Protein AF-A0A7S1KEW6-F1 (afdb_monomer_lite)

Organism: NCBI:txid1169539

Structure (mmCIF, N/CA/C/O backbone):
data_AF-A0A7S1KEW6-F1
#
_entry.id   AF-A0A7S1KEW6-F1
#
loop_
_atom_site.group_PDB
_atom_site.id
_atom_site.type_symbol
_atom_site.label_atom_id
_atom_site.label_alt_id
_atom_site.label_comp_id
_atom_site.label_asym_id
_atom_site.label_entity_id
_atom_site.label_seq_id
_atom_site.pdbx_PDB_ins_code
_atom_site.Cartn_x
_atom_site.Cartn_y
_atom_site.Cartn_z
_atom_site.occupancy
_atom_site.B_iso_or_equiv
_atom_site.auth_seq_id
_atom_site.auth_comp_id
_atom_site.auth_asym_id
_atom_site.auth_atom_id
_atom_site.pdbx_PDB_model_num
ATOM 1 N N . ASP A 1 1 ? 9.658 -24.168 -0.100 1.00 38.78 1 ASP A N 1
ATOM 2 C CA . ASP A 1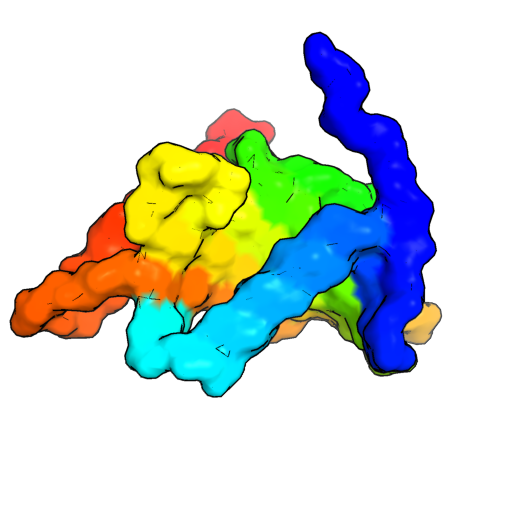 1 ? 8.699 -23.712 -1.124 1.00 38.78 1 ASP A CA 1
ATOM 3 C C . ASP A 1 1 ? 9.279 -22.598 -1.977 1.00 38.78 1 ASP A C 1
ATOM 5 O O . ASP A 1 1 ? 9.313 -21.447 -1.565 1.00 38.78 1 ASP A O 1
ATOM 9 N N . LYS A 1 2 ? 9.809 -22.958 -3.152 1.00 38.94 2 LYS A N 1
ATOM 10 C CA . LYS A 1 2 ? 10.208 -22.004 -4.195 1.00 38.94 2 LYS A CA 1
ATOM 11 C C . LYS A 1 2 ? 8.964 -21.668 -5.017 1.00 38.94 2 LYS A C 1
ATOM 13 O O . LYS A 1 2 ? 8.684 -22.342 -6.001 1.00 38.94 2 LYS A O 1
ATOM 18 N N . LEU A 1 3 ? 8.183 -20.690 -4.573 1.00 35.94 3 LEU A N 1
ATOM 19 C CA . LEU A 1 3 ? 7.027 -20.191 -5.315 1.00 35.94 3 LEU A CA 1
ATOM 20 C C . LEU A 1 3 ? 7.259 -18.702 -5.596 1.00 35.94 3 LEU A C 1
ATOM 22 O O . LEU A 1 3 ? 7.342 -17.906 -4.662 1.00 35.94 3 LEU A O 1
ATOM 26 N N . ASN A 1 4 ? 7.378 -18.388 -6.891 1.00 40.69 4 ASN A N 1
ATOM 27 C CA . ASN A 1 4 ? 7.684 -17.102 -7.539 1.00 40.69 4 ASN A CA 1
ATOM 28 C C . ASN A 1 4 ? 9.166 -16.794 -7.811 1.00 40.69 4 ASN A C 1
ATOM 30 O O . ASN A 1 4 ? 9.710 -15.806 -7.322 1.00 40.69 4 ASN A O 1
ATOM 34 N N . GLU A 1 5 ? 9.785 -17.561 -8.712 1.00 49.31 5 GLU A N 1
ATOM 35 C CA . GLU A 1 5 ? 10.674 -16.934 -9.701 1.00 49.31 5 GLU A CA 1
ATOM 36 C C . GLU A 1 5 ? 9.757 -16.249 -10.727 1.00 49.31 5 GLU A C 1
ATOM 38 O O . GLU A 1 5 ? 9.183 -16.895 -11.595 1.00 49.31 5 GLU A O 1
ATOM 43 N N . SER A 1 6 ? 9.514 -14.961 -10.473 1.00 59.56 6 SER A N 1
ATOM 44 C CA . SER A 1 6 ? 8.629 -14.006 -11.146 1.00 59.56 6 SER A CA 1
ATOM 45 C C . SER A 1 6 ? 8.122 -14.386 -12.543 1.00 59.56 6 SER A C 1
ATOM 47 O O . SER A 1 6 ? 8.903 -14.476 -13.490 1.00 59.56 6 SER A O 1
ATOM 49 N N . ASP A 1 7 ? 6.793 -14.471 -12.691 1.00 71.19 7 ASP A N 1
ATOM 50 C CA . ASP A 1 7 ? 6.142 -14.401 -14.003 1.00 71.19 7 ASP A CA 1
ATOM 51 C C . ASP A 1 7 ? 6.692 -13.194 -14.785 1.00 71.19 7 ASP A C 1
ATOM 53 O O . ASP A 1 7 ? 6.876 -12.125 -14.187 1.00 71.19 7 ASP A O 1
ATOM 57 N N . PRO A 1 8 ? 6.939 -13.321 -16.103 1.00 77.81 8 PRO A N 1
ATOM 58 C CA . PRO A 1 8 ? 7.507 -12.236 -16.888 1.00 77.81 8 PRO A CA 1
ATOM 59 C C . PRO A 1 8 ? 6.614 -10.984 -16.834 1.00 77.81 8 PRO A C 1
ATOM 61 O O . PRO A 1 8 ? 5.391 -11.097 -16.670 1.00 77.81 8 PRO A O 1
ATOM 64 N N . PRO A 1 9 ? 7.193 -9.783 -17.024 1.00 82.81 9 PRO A N 1
ATOM 65 C CA . PRO A 1 9 ? 6.413 -8.559 -17.112 1.00 82.81 9 PRO A CA 1
ATOM 66 C C . PRO A 1 9 ? 5.310 -8.686 -18.162 1.00 82.81 9 PRO A C 1
ATOM 68 O O . PRO A 1 9 ? 5.549 -9.147 -19.281 1.00 82.81 9 PRO A O 1
ATOM 71 N N . ILE A 1 10 ? 4.099 -8.247 -17.819 1.00 87.94 10 ILE A N 1
ATOM 72 C CA . ILE A 1 10 ? 2.942 -8.340 -18.712 1.00 87.94 10 ILE A CA 1
ATOM 73 C C . ILE A 1 10 ? 2.440 -6.958 -19.106 1.00 87.94 10 ILE A C 1
ATOM 75 O O . ILE A 1 10 ? 2.306 -6.053 -18.283 1.00 87.94 10 ILE A O 1
ATOM 79 N N . THR A 1 11 ? 2.104 -6.802 -20.385 1.00 86.75 11 THR A N 1
ATOM 80 C CA . THR A 1 11 ? 1.406 -5.615 -20.885 1.00 86.75 11 THR A CA 1
ATOM 81 C C . THR A 1 11 ? -0.074 -5.925 -21.070 1.00 86.75 11 THR A C 1
ATOM 83 O O . THR A 1 11 ? -0.434 -6.846 -21.798 1.00 86.75 11 THR A O 1
ATOM 86 N N . TYR A 1 12 ? -0.949 -5.115 -20.474 1.00 84.12 12 TYR A N 1
ATOM 87 C CA . TYR A 1 12 ? -2.392 -5.187 -20.693 1.00 84.12 12 TYR A CA 1
ATOM 88 C C . TYR A 1 12 ? -2.994 -3.792 -20.889 1.00 84.12 12 TYR A C 1
ATOM 90 O O . TYR A 1 12 ? -2.930 -2.914 -20.023 1.00 84.12 12 TYR A O 1
ATOM 98 N N . LYS A 1 13 ? -3.625 -3.576 -22.051 1.00 85.88 13 LYS A N 1
ATOM 99 C CA . LYS A 1 13 ? -4.185 -2.282 -22.486 1.00 85.88 13 LYS A CA 1
ATOM 100 C C . LYS A 1 13 ? -3.147 -1.143 -22.444 1.00 85.88 13 LYS A C 1
ATOM 102 O O . LYS A 1 13 ? -2.342 -0.983 -23.360 1.00 85.88 13 LYS A O 1
ATOM 107 N N . ARG A 1 14 ? -3.211 -0.291 -21.415 1.00 85.69 14 ARG A N 1
ATOM 108 C CA . ARG A 1 14 ? -2.330 0.877 -21.209 1.00 85.69 14 ARG A CA 1
ATOM 109 C C . ARG A 1 14 ? -1.392 0.706 -20.010 1.00 85.69 14 ARG A C 1
ATOM 111 O O . ARG A 1 14 ? -0.719 1.672 -19.655 1.00 85.69 14 ARG A O 1
ATOM 118 N N . ASN A 1 15 ? -1.368 -0.489 -19.427 1.00 87.19 15 ASN A N 1
ATOM 119 C CA . ASN A 1 15 ? -0.611 -0.815 -18.234 1.00 87.19 15 ASN A CA 1
ATOM 120 C C . ASN A 1 15 ? 0.467 -1.852 -18.560 1.00 87.19 15 ASN A C 1
ATOM 122 O O . ASN A 1 15 ? 0.217 -2.780 -19.328 1.00 87.19 15 ASN A O 1
ATOM 126 N N . LEU A 1 16 ? 1.634 -1.686 -17.955 1.00 88.75 16 LEU A N 1
ATOM 127 C CA . LEU A 1 16 ? 2.708 -2.667 -17.878 1.00 88.75 16 LEU A CA 1
ATOM 128 C C . LEU A 1 16 ? 2.839 -3.044 -16.402 1.00 88.75 16 LEU A C 1
ATOM 130 O O . LEU A 1 16 ? 2.969 -2.148 -15.577 1.00 88.75 16 LEU A O 1
ATOM 134 N N . ALA A 1 17 ? 2.763 -4.322 -16.058 1.00 87.88 17 ALA A N 1
ATOM 135 C CA . ALA A 1 17 ? 2.963 -4.802 -14.693 1.00 87.88 17 ALA A CA 1
ATOM 136 C C . ALA A 1 17 ? 4.288 -5.560 -14.592 1.00 87.88 17 ALA A C 1
ATOM 138 O O . ALA A 1 17 ? 4.704 -6.193 -15.565 1.00 87.88 17 ALA A O 1
ATOM 139 N N . ALA A 1 18 ? 4.930 -5.510 -13.421 1.00 85.88 18 ALA A N 1
ATOM 140 C CA . ALA A 1 18 ? 6.202 -6.201 -13.190 1.00 85.88 18 ALA A CA 1
ATOM 141 C C . ALA A 1 18 ? 6.065 -7.730 -13.284 1.00 85.88 18 ALA A C 1
ATOM 143 O O . ALA A 1 18 ? 7.030 -8.407 -13.623 1.00 85.88 18 ALA A O 1
ATOM 144 N N . SER A 1 19 ? 4.864 -8.255 -13.029 1.00 87.44 19 SER A N 1
ATOM 145 C CA . SER A 1 19 ? 4.513 -9.668 -13.162 1.00 87.44 19 SER A CA 1
ATOM 146 C C . SER A 1 19 ? 3.032 -9.832 -13.534 1.00 87.44 19 SER A C 1
ATOM 148 O O . SER A 1 19 ? 2.235 -8.891 -13.416 1.00 87.44 19 SER A O 1
ATOM 150 N N . PHE A 1 20 ? 2.628 -11.032 -13.960 1.00 86.81 20 PHE A N 1
ATOM 151 C CA . PHE A 1 20 ? 1.206 -11.357 -14.135 1.00 86.81 20 PHE A CA 1
ATOM 152 C C . PHE A 1 20 ? 0.425 -11.214 -12.823 1.00 86.81 20 PHE A C 1
ATOM 154 O O . PHE A 1 20 ? -0.635 -10.586 -12.790 1.00 86.81 20 PHE A O 1
ATOM 161 N N . THR A 1 21 ? 0.997 -11.717 -11.729 1.00 87.19 21 THR A N 1
ATOM 162 C CA . THR A 1 21 ? 0.425 -11.612 -10.383 1.00 87.19 21 THR A CA 1
ATOM 163 C C . THR A 1 21 ? 0.182 -10.151 -9.977 1.00 87.19 21 THR A C 1
ATOM 165 O O . THR A 1 21 ? -0.892 -9.815 -9.473 1.00 87.19 21 THR A O 1
ATOM 168 N N . ASP A 1 22 ? 1.123 -9.252 -10.267 1.00 88.62 22 ASP A N 1
ATOM 169 C CA . ASP A 1 22 ? 0.984 -7.814 -10.015 1.00 88.62 22 ASP A CA 1
ATOM 170 C C . ASP A 1 22 ? -0.190 -7.218 -10.797 1.00 88.62 22 ASP A C 1
ATOM 172 O O . ASP A 1 22 ? -0.972 -6.430 -10.259 1.00 88.62 22 ASP A O 1
ATOM 176 N N . MET A 1 23 ? -0.359 -7.625 -12.059 1.00 88.88 23 MET A N 1
ATOM 177 C CA . MET A 1 23 ? -1.483 -7.181 -12.882 1.00 88.88 23 MET A CA 1
ATOM 178 C C . MET A 1 23 ? -2.827 -7.646 -12.311 1.00 88.88 23 MET A C 1
ATOM 180 O O . MET A 1 23 ? -3.795 -6.876 -12.328 1.00 88.88 23 MET A O 1
ATOM 184 N N . CYS A 1 24 ? -2.896 -8.874 -11.787 1.00 87.75 24 CYS A N 1
ATOM 185 C CA . CYS A 1 24 ? -4.082 -9.399 -11.113 1.00 87.75 24 CYS A CA 1
ATOM 186 C C . CYS A 1 24 ? -4.421 -8.569 -9.873 1.00 87.75 24 CYS A C 1
ATOM 188 O O . CYS A 1 24 ? -5.525 -8.028 -9.800 1.00 87.75 24 CYS A O 1
ATOM 190 N N . PHE A 1 25 ? -3.473 -8.382 -8.948 1.00 87.62 25 PHE A N 1
ATOM 191 C CA . PHE A 1 25 ? -3.692 -7.569 -7.745 1.00 87.62 25 PHE A CA 1
ATOM 192 C C . PHE A 1 25 ? -4.081 -6.131 -8.083 1.00 87.62 25 PHE A C 1
ATOM 194 O O . PHE A 1 25 ? -5.042 -5.595 -7.532 1.00 87.62 25 PHE A O 1
ATOM 201 N N . TYR A 1 26 ? -3.380 -5.500 -9.025 1.00 87.12 26 TYR A N 1
ATOM 202 C CA . TYR A 1 26 ? -3.702 -4.143 -9.446 1.00 87.12 26 TYR A CA 1
ATOM 203 C C . TYR A 1 26 ? -5.113 -4.037 -10.028 1.00 87.12 26 TYR A C 1
ATOM 205 O O . TYR A 1 26 ? -5.831 -3.083 -9.716 1.00 87.12 26 TYR A O 1
ATOM 213 N N . SER A 1 27 ? -5.520 -5.004 -10.857 1.00 86.19 27 SER A N 1
ATOM 214 C CA . SER A 1 27 ? -6.869 -5.046 -11.428 1.00 86.19 27 SER A CA 1
ATOM 215 C C . SER A 1 27 ? -7.913 -5.232 -10.333 1.00 86.19 27 SER A C 1
ATOM 217 O O . SER A 1 27 ? -8.847 -4.442 -10.275 1.00 86.19 27 SER A O 1
ATOM 219 N N . ILE A 1 28 ? -7.691 -6.162 -9.399 1.00 84.94 28 ILE A N 1
ATOM 220 C CA . ILE A 1 28 ? -8.565 -6.390 -8.241 1.00 84.94 28 ILE A CA 1
ATOM 221 C C . ILE A 1 28 ? -8.727 -5.106 -7.426 1.00 84.94 28 ILE A C 1
ATOM 223 O O . ILE A 1 28 ? -9.847 -4.652 -7.227 1.00 84.94 28 ILE A O 1
ATOM 227 N N . PHE A 1 29 ? -7.641 -4.450 -7.007 1.00 84.75 29 PHE A N 1
ATOM 228 C CA . PHE A 1 29 ? -7.742 -3.223 -6.206 1.00 84.75 29 PHE A CA 1
ATOM 229 C C . PHE A 1 29 ? -8.367 -2.055 -6.975 1.00 84.75 29 PHE A C 1
ATOM 231 O O . PHE A 1 29 ? -9.045 -1.203 -6.391 1.00 84.75 29 PHE A O 1
ATOM 238 N N . LYS A 1 30 ? -8.134 -1.978 -8.289 1.00 83.06 30 LYS A N 1
ATOM 239 C CA . LYS A 1 30 ? -8.761 -0.971 -9.147 1.00 83.06 30 LYS A CA 1
ATOM 240 C C . LYS A 1 30 ? -10.262 -1.221 -9.290 1.00 83.06 30 LYS A C 1
ATOM 242 O O . LYS A 1 30 ? -11.022 -0.259 -9.189 1.00 83.06 30 LYS A O 1
ATOM 247 N N . ASP A 1 31 ? -10.665 -2.465 -9.506 1.00 80.44 31 ASP A N 1
ATOM 248 C CA . ASP A 1 31 ? -12.061 -2.855 -9.674 1.00 80.44 31 ASP A CA 1
ATOM 249 C C . ASP A 1 31 ? -12.810 -2.728 -8.353 1.00 80.44 31 ASP A C 1
ATOM 251 O O . ASP A 1 31 ? -13.847 -2.077 -8.328 1.00 80.44 31 ASP A O 1
ATOM 255 N N . ILE A 1 32 ? -12.225 -3.187 -7.241 1.00 76.94 32 ILE A N 1
ATOM 256 C CA . ILE A 1 32 ? -12.735 -2.970 -5.881 1.00 76.94 32 ILE A CA 1
ATOM 257 C C . ILE A 1 32 ? -13.061 -1.488 -5.666 1.00 76.94 32 ILE A C 1
ATOM 259 O O . ILE A 1 32 ? -14.169 -1.142 -5.262 1.00 76.94 32 ILE A O 1
ATOM 263 N N . LYS A 1 33 ? -12.136 -0.587 -6.018 1.00 72.06 33 LYS A N 1
ATOM 264 C CA . LYS A 1 33 ? -12.363 0.861 -5.926 1.00 72.06 33 LYS A CA 1
ATOM 265 C C . LYS A 1 33 ? -13.496 1.360 -6.841 1.00 72.06 33 LYS A C 1
ATOM 267 O O . LYS A 1 33 ? -14.129 2.359 -6.511 1.00 72.06 33 LYS A O 1
ATOM 272 N N . ALA A 1 34 ? -13.702 0.742 -8.001 1.00 73.25 34 ALA A N 1
ATOM 273 C CA . ALA A 1 34 ? -14.685 1.178 -8.990 1.00 73.25 34 ALA A CA 1
ATOM 274 C C . ALA A 1 34 ? -16.101 0.639 -8.726 1.00 73.25 34 ALA A C 1
ATOM 276 O O . ALA A 1 34 ? -17.067 1.309 -9.083 1.00 73.25 34 ALA A O 1
ATOM 277 N N . THR A 1 35 ? -16.230 -0.549 -8.131 1.00 66.25 35 THR A N 1
ATOM 278 C CA . THR A 1 35 ? -17.505 -1.277 -8.028 1.00 66.25 35 THR A CA 1
ATOM 279 C C . THR A 1 35 ? -18.058 -1.372 -6.608 1.00 66.25 35 THR A C 1
ATOM 281 O O . THR A 1 35 ? -19.266 -1.544 -6.452 1.00 66.25 35 THR A O 1
ATOM 284 N N . HIS A 1 36 ? -17.232 -1.237 -5.563 1.00 66.06 36 HIS A N 1
ATOM 285 C CA . HIS A 1 36 ? -17.699 -1.386 -4.184 1.00 66.06 36 HIS A CA 1
ATOM 286 C C . HIS A 1 36 ? -18.009 -0.048 -3.506 1.00 66.06 36 HIS A C 1
ATOM 288 O O . HIS A 1 36 ? -17.156 0.828 -3.376 1.00 66.06 36 HIS A O 1
ATOM 294 N N . LEU A 1 37 ? -19.216 0.043 -2.936 1.00 62.88 37 LEU A N 1
ATOM 295 C CA . LEU A 1 37 ? -19.669 1.161 -2.094 1.00 62.88 37 LEU A CA 1
ATOM 296 C C . LEU A 1 37 ? -18.900 1.292 -0.761 1.00 62.88 37 LEU A C 1
ATOM 298 O O . LEU A 1 37 ? -19.060 2.289 -0.060 1.00 62.88 37 LEU A O 1
ATOM 302 N N . PHE A 1 38 ? -18.080 0.300 -0.398 1.00 76.44 38 PHE A N 1
ATOM 303 C CA . PHE A 1 38 ? -17.468 0.174 0.932 1.00 76.44 38 PHE A CA 1
ATOM 304 C C . PHE A 1 38 ? -15.939 0.302 0.943 1.00 76.44 38 PHE A C 1
ATOM 306 O O . PHE A 1 38 ? -15.302 -0.048 1.932 1.00 76.44 38 PHE A O 1
ATOM 313 N N . VAL A 1 39 ? -15.332 0.805 -0.136 1.00 88.00 39 VAL A N 1
ATOM 314 C CA . VAL A 1 39 ? -13.901 1.142 -0.125 1.00 88.00 39 VAL A CA 1
ATOM 315 C C . VAL A 1 39 ? -13.729 2.545 0.425 1.00 88.00 39 VAL A C 1
ATOM 317 O O . VAL A 1 39 ? -14.122 3.532 -0.199 1.00 88.00 39 VAL A O 1
ATOM 320 N N . TYR A 1 40 ? -13.095 2.643 1.585 1.00 90.88 40 TYR A N 1
ATOM 321 C CA . TYR A 1 40 ? -12.847 3.912 2.246 1.00 90.88 40 TYR A CA 1
ATOM 322 C C . TYR A 1 40 ? -11.417 4.375 2.007 1.00 90.88 40 TYR A C 1
ATOM 324 O O . TYR A 1 40 ? -10.464 3.603 2.107 1.00 90.88 40 TYR A O 1
ATOM 332 N N . ARG A 1 41 ? -11.265 5.668 1.712 1.00 91.94 41 ARG A N 1
ATOM 333 C CA . ARG A 1 41 ? -9.962 6.333 1.685 1.00 91.94 41 ARG A CA 1
ATOM 334 C C . ARG A 1 41 ? -9.668 6.905 3.069 1.00 91.94 41 ARG A C 1
ATOM 336 O O . ARG A 1 41 ? -10.480 7.660 3.601 1.00 91.94 41 ARG A O 1
ATOM 343 N N . VAL A 1 42 ? -8.499 6.579 3.607 1.00 92.75 42 VAL A N 1
ATOM 344 C CA . VAL A 1 42 ? -7.949 7.155 4.838 1.00 92.75 42 VAL A CA 1
ATOM 345 C C . VAL A 1 42 ? -6.831 8.115 4.448 1.00 92.75 42 VAL A C 1
ATOM 347 O O . VAL A 1 42 ? -5.955 7.763 3.653 1.00 92.75 42 VAL A O 1
ATOM 350 N N . ALA A 1 43 ? -6.875 9.350 4.948 1.00 91.06 43 ALA A N 1
ATOM 351 C CA . ALA A 1 43 ? -5.801 10.294 4.672 1.00 91.06 43 ALA A CA 1
ATOM 352 C C . ALA A 1 43 ? -4.568 9.941 5.529 1.00 91.06 43 ALA A C 1
ATOM 354 O O . ALA A 1 43 ? -4.735 9.676 6.720 1.00 91.06 43 ALA A O 1
ATOM 355 N N . PRO A 1 44 ? -3.334 9.952 4.980 1.00 91.81 44 PRO A N 1
ATOM 356 C CA . PRO A 1 44 ? -2.140 9.565 5.739 1.00 91.81 44 PRO A CA 1
ATOM 357 C C . PRO A 1 44 ? -1.976 10.328 7.060 1.00 91.81 44 PRO A C 1
ATOM 359 O O . PRO A 1 44 ? -1.745 9.717 8.098 1.00 91.81 44 PRO A O 1
ATOM 362 N N . HIS A 1 45 ? -2.210 11.643 7.056 1.00 91.38 45 HIS A N 1
ATOM 363 C CA . HIS A 1 45 ? -2.091 12.485 8.252 1.00 91.38 45 HIS A CA 1
ATOM 364 C C . HIS A 1 45 ? -3.078 12.127 9.382 1.00 91.38 45 HIS A C 1
ATOM 366 O O . HIS A 1 45 ? -2.890 12.563 10.513 1.00 91.38 45 HIS A O 1
ATOM 372 N N . GLU A 1 46 ? -4.134 11.349 9.113 1.00 91.19 46 GLU A N 1
ATOM 373 C CA . GLU A 1 46 ? -5.044 10.867 10.162 1.00 91.19 46 GLU A CA 1
ATOM 374 C C . GLU A 1 46 ? -4.467 9.675 10.947 1.00 91.19 46 GLU A C 1
ATOM 376 O O . GLU A 1 46 ? -4.993 9.333 12.010 1.00 91.19 46 GLU A O 1
ATOM 381 N N . VAL A 1 47 ? -3.423 9.015 10.430 1.00 92.88 47 VAL A N 1
ATOM 382 C CA . VAL A 1 47 ? -2.891 7.755 10.982 1.00 92.88 47 VAL A CA 1
ATOM 383 C C . VAL A 1 47 ? -1.380 7.752 11.216 1.00 92.88 47 VAL A C 1
ATOM 385 O O . VAL A 1 47 ? -0.922 6.952 12.033 1.00 92.88 47 VAL A O 1
ATOM 388 N N . MET A 1 48 ? -0.626 8.654 10.581 1.00 93.12 48 MET A N 1
ATOM 389 C CA . MET A 1 48 ? 0.821 8.827 10.764 1.00 93.12 48 MET A CA 1
ATOM 390 C C . MET A 1 48 ? 1.216 10.309 10.835 1.00 93.12 48 MET A C 1
ATOM 392 O O . MET A 1 48 ? 0.470 11.187 10.402 1.00 93.12 48 MET A O 1
ATOM 396 N N . THR A 1 49 ? 2.402 10.589 11.383 1.00 92.81 49 THR A N 1
ATOM 397 C CA . THR A 1 49 ? 2.962 11.949 11.426 1.00 92.81 49 THR A CA 1
ATOM 398 C C . THR A 1 49 ? 3.488 12.379 10.056 1.00 92.81 49 THR A C 1
ATOM 400 O O . THR A 1 49 ? 3.761 11.542 9.198 1.00 92.81 49 THR A O 1
ATOM 403 N N . GLN A 1 50 ? 3.689 13.685 9.856 1.00 91.88 50 GLN A N 1
ATOM 404 C CA . GLN A 1 50 ? 4.249 14.208 8.605 1.00 91.88 50 GLN A CA 1
ATOM 405 C C . GLN A 1 50 ? 5.658 13.659 8.318 1.00 91.88 50 GLN A C 1
ATOM 407 O O . GLN A 1 50 ? 5.917 13.215 7.206 1.00 91.88 50 GLN A O 1
ATOM 412 N N . ALA A 1 51 ? 6.530 13.588 9.329 1.00 91.50 51 ALA A N 1
ATOM 413 C CA . ALA A 1 51 ? 7.868 13.011 9.173 1.00 9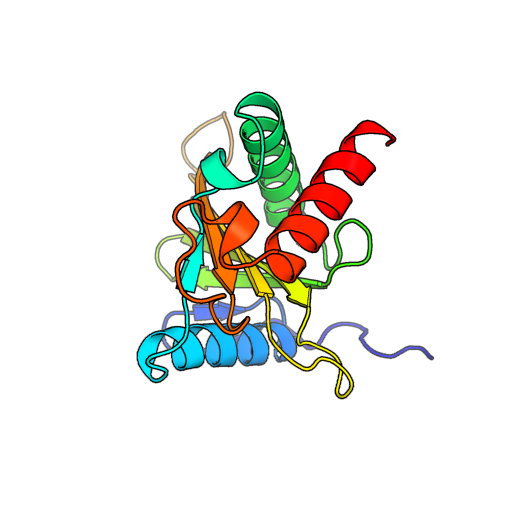1.50 51 ALA A CA 1
ATOM 414 C C . ALA A 1 51 ? 7.822 11.526 8.759 1.00 91.50 51 ALA A C 1
ATOM 416 O O . ALA A 1 51 ? 8.570 11.096 7.887 1.00 91.50 51 ALA A O 1
ATOM 417 N N . ALA A 1 52 ? 6.904 10.744 9.341 1.00 92.00 52 ALA A N 1
ATOM 418 C CA . ALA A 1 52 ? 6.699 9.353 8.937 1.00 92.00 52 ALA A CA 1
ATOM 419 C C . ALA A 1 52 ? 6.172 9.246 7.500 1.00 92.00 52 ALA A C 1
ATOM 421 O O . ALA A 1 52 ? 6.614 8.391 6.739 1.00 92.00 52 ALA A O 1
ATOM 422 N N . HIS A 1 53 ? 5.247 10.126 7.117 1.00 91.94 53 HIS A N 1
ATOM 423 C CA . HIS A 1 53 ? 4.717 10.185 5.759 1.00 91.94 53 HIS A CA 1
ATOM 424 C C . HIS A 1 53 ? 5.823 10.458 4.727 1.00 91.94 53 HIS A C 1
ATOM 426 O O . HIS A 1 53 ? 5.892 9.759 3.717 1.00 91.94 53 HIS A O 1
ATOM 432 N N . GLU A 1 54 ? 6.712 11.414 4.995 1.00 89.88 54 GLU A N 1
ATOM 433 C CA . GLU A 1 54 ? 7.862 11.724 4.134 1.00 89.88 54 GLU A CA 1
ATOM 434 C C . GLU A 1 54 ? 8.830 10.538 4.026 1.00 89.88 54 GLU A C 1
ATOM 436 O O . GLU A 1 54 ? 9.216 10.157 2.922 1.00 89.88 54 GLU A O 1
ATOM 441 N N . GLN A 1 55 ? 9.143 9.883 5.148 1.00 89.88 55 GLN A N 1
ATOM 442 C CA . GLN A 1 55 ? 10.017 8.707 5.170 1.00 89.88 55 GLN A CA 1
ATOM 443 C C . GLN A 1 55 ? 9.426 7.518 4.390 1.00 89.88 55 GLN A C 1
ATOM 445 O O . GLN A 1 55 ? 10.134 6.867 3.622 1.00 89.88 55 GLN A O 1
ATOM 450 N N . VAL A 1 56 ? 8.123 7.250 4.543 1.00 90.31 56 VAL A N 1
ATOM 451 C CA . VAL A 1 56 ? 7.399 6.213 3.782 1.00 90.31 56 VAL A CA 1
ATOM 452 C C . VAL A 1 56 ? 7.459 6.500 2.283 1.00 90.31 56 VAL A C 1
ATOM 454 O O . VAL A 1 56 ? 7.715 5.599 1.486 1.00 90.31 56 VAL A O 1
ATOM 457 N N . MET A 1 57 ? 7.221 7.753 1.893 1.00 89.19 57 MET A N 1
ATOM 458 C CA . MET A 1 57 ? 7.235 8.174 0.492 1.00 89.19 57 MET A CA 1
ATOM 459 C C . MET A 1 57 ? 8.614 8.012 -0.147 1.00 89.19 57 MET A C 1
ATOM 461 O O . MET A 1 57 ? 8.692 7.572 -1.295 1.00 89.19 57 MET A O 1
ATOM 465 N N . GLU A 1 58 ? 9.681 8.325 0.588 1.00 88.00 58 GLU A N 1
ATOM 466 C CA . GLU A 1 58 ? 11.058 8.165 0.118 1.00 88.00 58 GLU A CA 1
ATOM 467 C C . GLU A 1 58 ? 11.441 6.687 -0.029 1.00 88.00 58 GLU A C 1
ATOM 469 O O . GLU A 1 58 ? 11.887 6.264 -1.096 1.00 88.00 58 GLU A O 1
ATOM 474 N N . GLN A 1 59 ? 11.189 5.856 0.990 1.00 88.12 59 GLN A N 1
ATOM 475 C CA . GLN A 1 59 ? 11.486 4.421 0.900 1.00 88.12 59 GLN A CA 1
ATOM 476 C C . GLN A 1 59 ? 10.714 3.747 -0.239 1.00 88.12 59 GLN A C 1
ATOM 478 O O . GLN A 1 59 ? 11.282 2.972 -1.013 1.00 88.12 59 GLN A O 1
ATOM 483 N N . LEU A 1 60 ? 9.424 4.064 -0.388 1.00 87.19 60 LEU A N 1
ATOM 484 C CA . LEU A 1 60 ? 8.617 3.517 -1.475 1.00 87.19 60 LEU A CA 1
ATOM 485 C C . LEU A 1 60 ? 9.069 4.027 -2.844 1.00 87.19 60 LEU A C 1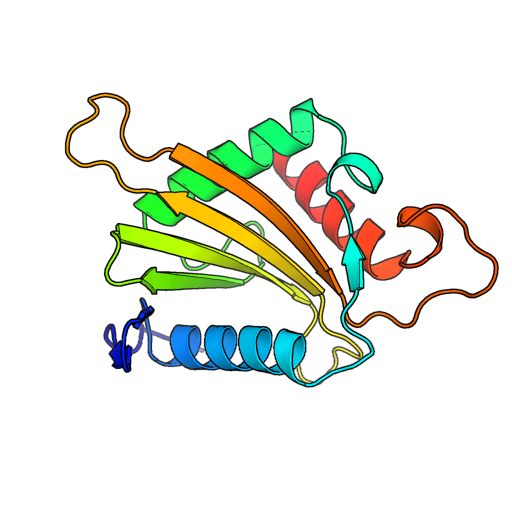
ATOM 487 O O . LEU A 1 60 ? 8.960 3.273 -3.813 1.00 87.19 60 LEU A O 1
ATOM 491 N N . ASN A 1 61 ? 9.629 5.236 -2.944 1.00 85.19 61 ASN A N 1
ATOM 492 C CA . ASN A 1 61 ? 10.279 5.693 -4.172 1.00 85.19 61 ASN A CA 1
ATOM 493 C C . ASN A 1 61 ? 11.442 4.771 -4.546 1.00 85.19 61 ASN A C 1
ATOM 495 O O . ASN A 1 61 ? 11.464 4.194 -5.634 1.00 85.19 61 ASN A O 1
ATOM 499 N N . GLN A 1 62 ? 12.367 4.560 -3.608 1.00 84.19 62 GLN A N 1
ATOM 500 C CA . GLN A 1 62 ? 13.562 3.743 -3.818 1.00 84.19 62 GLN A CA 1
ATOM 501 C C . GLN A 1 62 ? 13.213 2.290 -4.163 1.00 84.19 62 GLN A C 1
ATOM 503 O O . GLN A 1 62 ? 13.792 1.708 -5.083 1.00 84.19 62 GLN A O 1
ATOM 508 N N . LEU A 1 63 ? 12.228 1.710 -3.471 1.00 84.50 63 LEU A N 1
ATOM 509 C CA . LEU A 1 63 ? 11.733 0.359 -3.748 1.00 84.50 63 LEU A CA 1
ATOM 510 C C . LEU A 1 63 ? 11.054 0.265 -5.115 1.00 84.50 63 LEU A C 1
ATOM 512 O O . LEU A 1 63 ? 11.224 -0.733 -5.811 1.00 84.50 63 LEU A O 1
ATOM 516 N N . THR A 1 64 ? 10.343 1.314 -5.533 1.00 83.00 64 THR A N 1
ATOM 517 C CA . THR A 1 64 ? 9.750 1.381 -6.873 1.00 83.00 64 THR A CA 1
ATOM 518 C C . THR A 1 64 ? 10.822 1.438 -7.957 1.00 83.00 64 THR A C 1
ATOM 520 O O . THR A 1 64 ? 10.689 0.759 -8.968 1.00 83.00 64 THR A O 1
ATOM 523 N N . VAL A 1 65 ? 11.902 2.199 -7.752 1.00 79.69 65 VAL A N 1
ATOM 524 C CA . VAL A 1 65 ? 13.032 2.264 -8.697 1.00 79.69 65 VAL A CA 1
ATOM 525 C C . VAL A 1 65 ? 13.734 0.909 -8.823 1.00 79.69 65 VAL A C 1
ATOM 527 O O . VAL A 1 65 ? 14.125 0.516 -9.919 1.00 79.69 65 VAL A O 1
ATOM 530 N N . ARG A 1 66 ? 13.874 0.175 -7.713 1.00 81.75 66 ARG A N 1
ATOM 531 C CA . ARG A 1 66 ? 14.548 -1.134 -7.667 1.00 81.75 66 ARG A CA 1
ATOM 532 C C . ARG A 1 66 ? 13.652 -2.325 -8.011 1.00 81.75 66 ARG A C 1
ATOM 534 O O . ARG A 1 66 ? 14.162 -3.440 -8.051 1.00 81.75 66 ARG A O 1
ATOM 541 N N . LEU A 1 67 ? 12.355 -2.109 -8.239 1.00 80.31 67 LEU A N 1
ATOM 542 C CA . LEU A 1 67 ? 11.364 -3.176 -8.436 1.00 80.31 67 LEU A CA 1
ATOM 543 C C . LEU A 1 67 ? 11.326 -4.182 -7.271 1.00 80.31 67 LEU A C 1
ATOM 545 O O . LEU A 1 67 ? 11.269 -5.393 -7.482 1.00 80.31 67 LEU A O 1
ATOM 549 N N . GLY A 1 68 ? 11.416 -3.690 -6.033 1.00 82.06 68 GLY A N 1
ATOM 550 C CA . GLY A 1 68 ? 11.407 -4.551 -4.850 1.00 82.06 68 GLY A CA 1
ATOM 551 C C . GLY A 1 68 ? 10.087 -5.314 -4.721 1.00 82.06 68 GLY A C 1
ATOM 552 O O . GLY A 1 68 ? 9.027 -4.719 -4.793 1.00 82.06 68 GLY A O 1
ATOM 553 N N . SER A 1 69 ? 10.120 -6.624 -4.479 1.00 84.00 69 SER A N 1
ATOM 554 C CA . SER A 1 69 ? 8.894 -7.436 -4.382 1.00 84.00 69 SER A CA 1
ATOM 555 C C . SER A 1 69 ? 8.204 -7.371 -3.013 1.00 84.00 69 SER A C 1
ATOM 557 O O . SER A 1 69 ? 7.025 -7.711 -2.893 1.00 84.00 69 SER A O 1
ATOM 559 N N . MET A 1 70 ? 8.925 -6.942 -1.973 1.00 89.31 70 MET A N 1
ATOM 560 C CA . MET A 1 70 ? 8.474 -6.951 -0.580 1.00 89.31 70 MET A CA 1
ATOM 561 C C . MET A 1 70 ? 8.959 -5.708 0.176 1.00 89.31 70 MET A C 1
ATOM 563 O O . MET A 1 70 ? 10.028 -5.176 -0.115 1.00 89.31 70 MET A O 1
ATOM 567 N N . TRP A 1 71 ? 8.207 -5.293 1.198 1.00 89.56 71 TRP A N 1
ATOM 568 C CA . TRP A 1 71 ? 8.589 -4.234 2.135 1.00 89.56 71 TRP A CA 1
ATOM 569 C C . TRP A 1 71 ? 8.111 -4.530 3.560 1.00 89.56 71 TRP A C 1
ATOM 571 O O . TRP A 1 71 ? 6.905 -4.590 3.839 1.00 89.56 71 TRP A O 1
ATOM 581 N N . GLY A 1 72 ? 9.060 -4.770 4.470 1.00 84.62 72 GLY A N 1
ATOM 582 C CA . GLY A 1 72 ? 8.778 -5.154 5.858 1.00 84.62 72 GLY A CA 1
ATOM 583 C C . GLY A 1 72 ? 7.810 -6.342 5.963 1.00 84.62 72 GLY A C 1
ATOM 584 O O . GLY A 1 72 ? 6.854 -6.289 6.735 1.00 84.62 72 GLY A O 1
ATOM 585 N N . GLY A 1 73 ? 7.943 -7.346 5.086 1.00 86.50 73 GLY A N 1
ATOM 586 C CA . GLY A 1 73 ? 7.044 -8.510 5.018 1.00 86.50 73 GLY A CA 1
ATOM 587 C C . GLY A 1 73 ? 5.706 -8.300 4.288 1.00 86.50 73 GLY A C 1
ATOM 588 O O . GLY A 1 73 ? 4.940 -9.250 4.164 1.00 86.50 73 GLY A O 1
ATOM 589 N N . SER A 1 74 ? 5.423 -7.103 3.764 1.00 90.44 74 SER A N 1
ATOM 590 C CA . SER A 1 74 ? 4.254 -6.840 2.907 1.00 90.44 74 SER A CA 1
ATOM 591 C C . SER A 1 74 ? 4.608 -6.970 1.431 1.00 90.44 74 SER A C 1
ATOM 593 O O . SER A 1 74 ? 5.671 -6.512 1.019 1.00 90.44 74 SER A O 1
ATOM 595 N N . ARG A 1 75 ? 3.699 -7.529 0.626 1.00 91.56 75 ARG A N 1
ATOM 596 C CA . ARG A 1 75 ? 3.852 -7.602 -0.832 1.00 91.56 75 ARG A CA 1
ATOM 597 C C . ARG A 1 75 ? 3.800 -6.212 -1.462 1.00 91.56 75 ARG A C 1
ATOM 599 O O . ARG A 1 75 ? 2.928 -5.405 -1.127 1.00 91.56 75 ARG A O 1
ATOM 606 N N . LEU A 1 76 ? 4.696 -5.980 -2.416 1.00 91.50 76 LEU A N 1
ATOM 607 C CA . LEU A 1 76 ? 4.659 -4.840 -3.321 1.00 91.50 76 LEU A CA 1
ATOM 608 C C . LEU A 1 76 ? 4.119 -5.268 -4.686 1.00 91.50 76 LEU A C 1
ATOM 610 O O . LEU A 1 76 ? 4.390 -6.366 -5.161 1.00 91.50 76 LEU A O 1
ATOM 614 N N . VAL A 1 77 ? 3.319 -4.393 -5.286 1.00 91.62 77 VAL A N 1
ATOM 615 C CA . VAL A 1 77 ? 2.739 -4.568 -6.620 1.00 91.62 77 VAL A CA 1
ATOM 616 C C . VAL A 1 77 ? 3.058 -3.330 -7.436 1.00 91.62 77 VAL A C 1
ATOM 618 O O . VAL A 1 77 ? 2.710 -2.222 -7.019 1.00 91.62 77 VAL A O 1
ATOM 621 N N . HIS A 1 78 ? 3.667 -3.506 -8.605 1.00 90.88 78 HIS A N 1
ATOM 622 C CA . HIS A 1 78 ? 4.101 -2.401 -9.452 1.00 90.88 78 HIS A CA 1
ATOM 623 C C . HIS A 1 78 ? 3.425 -2.427 -10.817 1.00 90.88 78 HIS A C 1
ATOM 625 O O . HIS A 1 78 ? 3.508 -3.405 -11.567 1.00 90.88 78 HIS A O 1
ATOM 631 N N . VAL A 1 79 ? 2.778 -1.312 -11.161 1.00 88.44 79 VAL A N 1
ATOM 632 C CA . VAL A 1 79 ? 2.127 -1.131 -12.459 1.00 88.44 79 VAL A CA 1
ATOM 633 C C . VAL A 1 79 ? 2.446 0.236 -13.039 1.00 88.44 79 VAL A C 1
ATOM 635 O O . VAL A 1 79 ? 2.055 1.267 -12.494 1.00 88.44 79 VAL A O 1
ATOM 638 N N . TRP A 1 80 ? 3.087 0.238 -14.202 1.00 88.06 80 TRP A N 1
ATOM 639 C CA . TRP A 1 80 ? 3.357 1.425 -14.996 1.00 88.06 80 TRP A CA 1
ATOM 640 C C . TRP A 1 80 ? 2.216 1.705 -15.954 1.00 88.06 80 TRP A C 1
ATOM 642 O O . TRP A 1 80 ? 1.675 0.807 -16.599 1.00 88.06 80 TRP A O 1
ATOM 652 N N . THR A 1 81 ? 1.897 2.979 -16.122 1.00 84.31 81 THR A N 1
ATOM 653 C CA . THR A 1 81 ? 1.082 3.442 -17.240 1.00 84.31 81 THR A CA 1
ATOM 654 C C . THR A 1 81 ? 1.978 3.884 -18.396 1.00 84.31 81 THR A C 1
ATOM 656 O O . THR A 1 81 ? 3.140 4.253 -18.214 1.00 84.31 81 THR A O 1
ATOM 659 N N . LYS A 1 82 ? 1.414 3.954 -19.608 1.00 71.00 82 LYS A N 1
ATOM 660 C CA . LYS A 1 82 ? 2.102 4.513 -20.793 1.00 71.00 82 LYS A CA 1
ATOM 661 C C . LYS A 1 82 ? 2.623 5.953 -20.613 1.00 71.00 82 LYS A C 1
ATOM 663 O O . LYS A 1 82 ? 3.394 6.414 -21.446 1.00 71.00 82 LYS A O 1
ATOM 668 N N . ARG A 1 83 ? 2.220 6.666 -19.553 1.00 71.81 83 ARG A N 1
ATOM 669 C CA . ARG A 1 83 ? 2.684 8.025 -19.220 1.00 71.81 83 ARG A CA 1
ATOM 670 C C . ARG A 1 83 ? 3.901 8.051 -18.282 1.00 71.81 83 ARG A C 1
ATOM 672 O O . ARG A 1 83 ? 4.171 9.094 -17.704 1.00 71.81 83 ARG A O 1
ATOM 679 N N . ARG A 1 84 ? 4.628 6.933 -18.133 1.00 75.88 84 ARG A N 1
ATOM 680 C CA . ARG A 1 84 ? 5.808 6.802 -17.242 1.00 75.88 84 ARG A CA 1
ATOM 681 C C . ARG A 1 84 ? 5.499 7.040 -15.756 1.00 75.88 84 ARG A C 1
ATOM 683 O O . ARG A 1 84 ? 6.373 7.376 -14.962 1.00 75.88 84 ARG A O 1
ATOM 690 N N . GLU A 1 85 ? 4.242 6.836 -15.391 1.00 85.75 85 GLU A N 1
ATOM 691 C CA . GLU A 1 85 ? 3.764 6.837 -14.015 1.00 85.75 85 GLU A CA 1
ATOM 692 C C . GLU A 1 85 ? 3.771 5.397 -13.509 1.00 85.75 85 GLU A C 1
ATOM 694 O O . GLU A 1 85 ? 3.138 4.546 -14.137 1.00 85.75 85 GLU A O 1
ATOM 699 N N . CYS A 1 86 ? 4.447 5.125 -12.397 1.00 87.25 86 CYS A N 1
ATOM 700 C CA . CYS A 1 86 ? 4.351 3.856 -11.692 1.00 87.25 86 CYS A 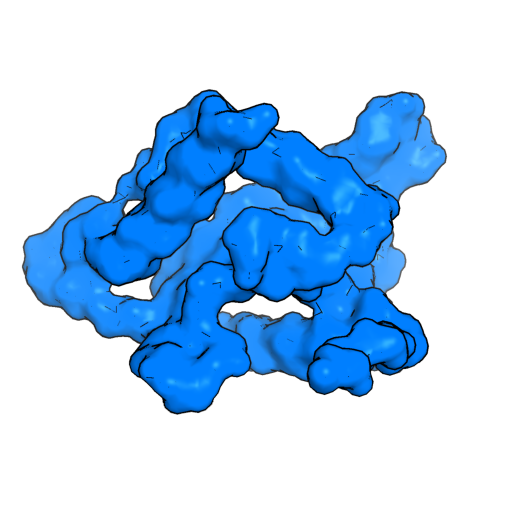CA 1
ATOM 701 C C . CYS A 1 86 ? 3.402 3.996 -10.504 1.00 87.25 86 CYS A C 1
ATOM 703 O O . CYS A 1 86 ? 3.565 4.862 -9.647 1.00 87.25 86 CYS A O 1
ATOM 705 N N . THR A 1 87 ? 2.404 3.124 -10.440 1.00 89.62 87 THR A N 1
ATOM 706 C CA . THR A 1 87 ? 1.637 2.888 -9.223 1.00 89.62 87 THR A CA 1
ATOM 707 C C . THR A 1 87 ? 2.268 1.724 -8.474 1.00 89.62 87 THR A C 1
ATOM 709 O O . THR A 1 87 ? 2.238 0.594 -8.959 1.00 89.62 87 THR A O 1
ATOM 712 N N . THR A 1 88 ? 2.763 1.999 -7.274 1.00 91.44 88 THR A N 1
ATOM 713 C CA . THR A 1 88 ? 3.207 0.991 -6.314 1.00 91.44 88 THR A CA 1
ATOM 714 C C . THR A 1 88 ? 2.121 0.795 -5.267 1.00 91.44 88 THR A C 1
ATOM 716 O O . THR A 1 88 ? 1.669 1.749 -4.629 1.00 91.44 88 THR A O 1
ATOM 719 N N . VAL A 1 89 ? 1.664 -0.442 -5.100 1.00 92.94 89 VAL A N 1
ATOM 720 C CA . VAL A 1 89 ? 0.695 -0.820 -4.071 1.00 92.94 89 VAL A CA 1
ATOM 721 C C . VAL A 1 89 ? 1.388 -1.682 -3.027 1.00 92.94 89 VAL A C 1
ATOM 723 O O . VAL A 1 89 ? 1.972 -2.707 -3.357 1.00 92.94 89 VAL A O 1
ATOM 726 N N . VAL A 1 90 ? 1.296 -1.267 -1.767 1.00 94.50 90 VAL A N 1
ATOM 727 C CA . VAL A 1 90 ? 1.720 -2.047 -0.603 1.00 94.50 90 VAL A CA 1
ATOM 728 C C . VAL A 1 90 ? 0.498 -2.764 -0.056 1.00 94.50 90 VAL A C 1
ATOM 730 O O . VAL A 1 90 ? -0.434 -2.109 0.423 1.00 94.50 90 VAL A O 1
ATO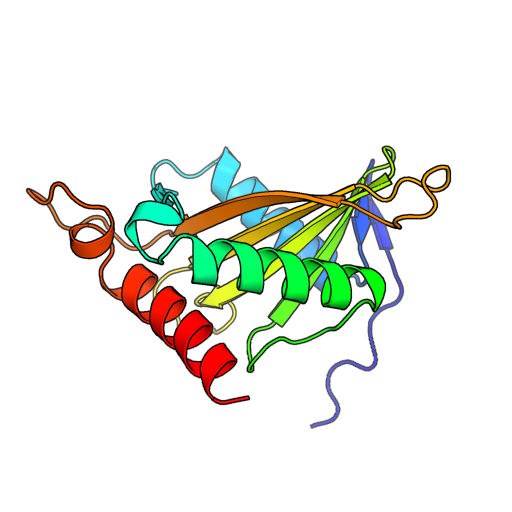M 733 N N . VAL A 1 91 ? 0.492 -4.092 -0.105 1.00 94.38 91 VAL A N 1
ATOM 734 C CA . VAL A 1 91 ? -0.604 -4.890 0.453 1.00 94.38 91 VAL A CA 1
ATOM 735 C C . VAL A 1 91 ? -0.379 -5.056 1.955 1.00 94.38 91 VAL A C 1
ATOM 737 O O . VAL A 1 91 ? 0.567 -5.717 2.383 1.00 94.38 91 VAL A O 1
ATOM 740 N N . LEU A 1 92 ? -1.216 -4.403 2.767 1.00 94.31 92 LEU A N 1
ATOM 741 C CA . LEU A 1 92 ? -1.125 -4.479 4.230 1.00 94.31 92 LEU A CA 1
ATOM 742 C C . LEU A 1 92 ? -1.859 -5.707 4.773 1.00 94.31 92 LEU A C 1
ATOM 744 O O . LEU A 1 92 ? -1.425 -6.285 5.763 1.00 94.31 92 LEU A O 1
ATOM 748 N N . CYS A 1 93 ? -2.981 -6.056 4.143 1.00 92.75 93 CYS A N 1
ATOM 749 C CA . CYS A 1 93 ? -3.848 -7.185 4.472 1.00 92.75 93 CYS A CA 1
ATOM 750 C C . CYS A 1 93 ? -4.798 -7.441 3.286 1.00 92.75 93 CYS A C 1
ATOM 752 O O . CYS A 1 93 ? -5.088 -6.511 2.522 1.00 92.75 93 CYS A O 1
ATOM 754 N N . GLY A 1 94 ? -5.287 -8.671 3.136 1.00 88.19 94 GLY A N 1
ATOM 755 C CA . GLY A 1 94 ? -6.238 -9.080 2.100 1.00 88.19 94 GLY A CA 1
ATOM 756 C C . GLY A 1 94 ? -5.627 -9.927 0.983 1.00 88.19 94 GLY A C 1
ATOM 757 O O . GLY A 1 94 ? -6.296 -10.164 -0.020 1.00 88.19 94 GLY A O 1
ATOM 758 N N . ASP A 1 95 ? -4.367 -10.354 1.113 1.00 85.75 95 ASP A N 1
ATOM 759 C CA . ASP A 1 95 ? -3.727 -11.301 0.191 1.00 85.75 95 ASP A CA 1
ATOM 760 C C . ASP A 1 95 ? -3.805 -12.757 0.667 1.00 85.75 95 ASP A C 1
ATOM 762 O O . ASP A 1 95 ? -3.451 -13.664 -0.090 1.00 85.75 95 ASP A O 1
ATOM 766 N N . LYS A 1 96 ? -4.300 -13.004 1.888 1.00 86.50 96 LYS A N 1
ATOM 767 C CA . LYS A 1 96 ? -4.484 -14.349 2.446 1.00 86.50 96 LYS A CA 1
ATOM 768 C C . LYS A 1 96 ? -5.963 -14.693 2.562 1.00 86.50 96 LYS A C 1
ATOM 770 O O . LYS A 1 96 ? -6.792 -13.849 2.875 1.00 86.50 96 LYS A O 1
ATOM 775 N N . ALA A 1 97 ? -6.286 -15.977 2.411 1.00 84.38 97 ALA A N 1
ATOM 776 C CA . ALA A 1 97 ? -7.662 -16.471 2.530 1.00 84.38 97 ALA A CA 1
ATOM 777 C C . ALA A 1 97 ? -8.283 -16.266 3.928 1.00 84.38 97 ALA A C 1
ATOM 779 O O . ALA A 1 97 ? -9.501 -16.269 4.058 1.00 84.38 97 ALA A O 1
ATOM 780 N N . ILE A 1 98 ? -7.449 -16.107 4.962 1.00 88.12 98 ILE A N 1
ATOM 781 C CA . ILE A 1 98 ? -7.887 -15.851 6.344 1.00 88.12 98 ILE A CA 1
ATOM 782 C C . ILE A 1 98 ? -8.195 -14.375 6.618 1.00 88.12 98 ILE A C 1
ATOM 784 O O . ILE A 1 98 ? -8.724 -14.053 7.678 1.00 88.12 98 ILE A O 1
ATOM 788 N N . ASP A 1 99 ? -7.826 -13.476 5.706 1.00 90.00 99 ASP A N 1
ATOM 789 C CA . ASP A 1 99 ? -8.020 -12.050 5.910 1.00 90.00 99 ASP A CA 1
ATOM 790 C C . ASP A 1 99 ? -9.497 -11.693 5.702 1.00 90.00 99 ASP A C 1
ATOM 792 O O . ASP A 1 99 ? -10.069 -11.891 4.632 1.00 90.00 99 ASP A O 1
ATOM 796 N N . GLU A 1 100 ? -10.126 -11.128 6.730 1.00 91.19 100 GLU A N 1
ATOM 797 C CA . GLU A 1 100 ? -11.547 -10.747 6.694 1.00 91.19 100 GLU A CA 1
ATOM 798 C C . GLU A 1 100 ? -11.820 -9.476 5.871 1.00 91.19 100 GLU A C 1
ATOM 800 O O . GLU A 1 100 ? -12.971 -9.146 5.580 1.00 91.19 100 GLU A O 1
ATOM 805 N N . PHE A 1 101 ? -10.779 -8.703 5.558 1.00 92.00 101 PHE A N 1
ATOM 806 C CA . PHE A 1 101 ? -10.867 -7.454 4.807 1.00 92.00 101 PHE A CA 1
ATOM 807 C C . PHE A 1 101 ? -9.552 -7.177 4.077 1.00 92.00 101 PHE A C 1
ATOM 809 O O . PHE A 1 101 ? -8.517 -7.754 4.395 1.00 92.00 101 PHE A O 1
ATOM 816 N N . ALA A 1 102 ? -9.586 -6.248 3.123 1.00 92.44 102 ALA A N 1
ATOM 817 C CA . ALA A 1 102 ? -8.389 -5.770 2.444 1.00 92.44 102 ALA A CA 1
ATOM 818 C C . ALA A 1 102 ? -8.020 -4.353 2.892 1.00 92.44 102 ALA A C 1
ATOM 820 O O . ALA A 1 102 ? -8.885 -3.480 3.023 1.00 92.44 102 ALA A O 1
ATOM 821 N N . ALA A 1 103 ? -6.722 -4.111 3.063 1.00 94.75 103 ALA A N 1
ATOM 822 C CA . ALA A 1 103 ? -6.154 -2.787 3.272 1.00 94.75 103 ALA A CA 1
ATOM 823 C C . ALA A 1 103 ? -4.841 -2.654 2.503 1.00 94.75 103 ALA A C 1
ATOM 825 O O . ALA A 1 103 ? -4.002 -3.556 2.500 1.00 94.75 103 ALA A O 1
ATOM 826 N N . TRP A 1 104 ? -4.652 -1.512 1.851 1.00 94.81 104 TRP A N 1
ATOM 827 C CA . TRP A 1 104 ? -3.456 -1.269 1.055 1.00 94.81 104 TRP A CA 1
ATOM 828 C C . TRP A 1 104 ? -3.074 0.203 1.040 1.00 94.81 104 TRP A C 1
ATOM 830 O O . TRP A 1 104 ? -3.918 1.102 1.117 1.00 94.81 104 TRP A O 1
ATOM 840 N N . MET A 1 105 ? -1.775 0.446 0.897 1.00 94.06 105 MET A N 1
ATOM 841 C CA . MET A 1 105 ? -1.254 1.767 0.573 1.00 94.06 105 MET A CA 1
ATOM 842 C C . MET A 1 105 ? -0.978 1.838 -0.917 1.00 94.06 105 MET A C 1
ATOM 844 O O . MET A 1 105 ? -0.498 0.885 -1.520 1.00 94.06 105 MET A O 1
ATOM 848 N N . ARG A 1 106 ? -1.284 2.976 -1.524 1.00 91.31 106 ARG A N 1
ATOM 849 C CA . ARG A 1 106 ? -0.946 3.278 -2.905 1.00 91.31 106 ARG A CA 1
ATOM 850 C C . ARG A 1 106 ? -0.024 4.476 -2.923 1.00 91.31 106 ARG A C 1
ATOM 852 O O . ARG A 1 106 ? -0.385 5.531 -2.406 1.00 91.31 106 ARG A O 1
ATOM 859 N N . VAL A 1 107 ? 1.091 4.310 -3.606 1.00 89.38 107 VAL A N 1
ATOM 860 C CA . VAL A 1 107 ? 1.998 5.382 -3.965 1.00 89.38 107 VAL A CA 1
ATOM 861 C C . VAL A 1 107 ? 2.055 5.494 -5.476 1.00 89.38 107 VAL A C 1
ATOM 863 O O . VAL A 1 107 ? 2.120 4.492 -6.185 1.00 89.38 107 VAL A O 1
ATOM 866 N N . THR A 1 108 ? 2.015 6.724 -5.964 1.00 87.69 108 THR A N 1
ATOM 867 C CA . THR A 1 108 ? 2.278 7.020 -7.367 1.00 87.69 108 THR A CA 1
ATOM 868 C C . THR A 1 108 ? 3.634 7.714 -7.475 1.00 87.69 108 THR A C 1
ATOM 870 O O . THR A 1 108 ? 3.852 8.751 -6.843 1.00 87.69 108 THR A O 1
ATOM 873 N N . THR A 1 109 ? 4.533 7.163 -8.284 1.00 84.62 109 THR A N 1
ATOM 874 C CA . THR A 1 109 ? 5.818 7.772 -8.641 1.00 84.62 109 THR A CA 1
ATOM 875 C C . THR A 1 109 ? 5.831 8.120 -10.124 1.00 84.62 109 THR A C 1
ATOM 877 O O . THR A 1 109 ? 5.334 7.373 -10.970 1.00 84.62 109 THR A O 1
ATOM 880 N N . PHE A 1 110 ? 6.395 9.273 -10.461 1.00 79.62 110 PHE A N 1
ATOM 881 C CA . PHE A 1 110 ? 6.624 9.674 -11.844 1.00 79.62 110 PHE A CA 1
ATOM 882 C C . PHE A 1 110 ? 8.105 9.547 -12.146 1.00 79.62 110 PHE A C 1
ATOM 884 O O . PHE A 1 110 ? 8.919 10.182 -11.482 1.00 79.62 110 PHE A O 1
ATOM 891 N N . SER A 1 111 ? 8.460 8.749 -13.152 1.00 67.56 111 SER A N 1
ATOM 892 C CA . SER A 1 111 ? 9.832 8.704 -13.650 1.00 67.56 111 SER A CA 1
ATOM 893 C C . SER A 1 111 ? 10.020 9.814 -14.681 1.00 67.56 111 SER A C 1
ATOM 895 O O . SER A 1 111 ? 9.570 9.701 -15.825 1.00 67.56 111 SER A O 1
ATOM 897 N N . ASP A 1 112 ? 10.661 10.906 -14.266 1.00 60.50 112 ASP A N 1
ATOM 898 C CA . ASP A 1 112 ? 11.170 11.908 -15.196 1.00 60.50 112 ASP A CA 1
ATOM 899 C C . ASP A 1 112 ? 12.593 11.521 -15.622 1.00 60.50 112 ASP A C 1
ATOM 901 O O . ASP A 1 112 ? 13.510 11.511 -14.804 1.00 60.50 112 ASP A O 1
ATOM 905 N N . MET A 1 113 ? 12.772 11.182 -16.902 1.00 51.72 113 MET A N 1
ATOM 906 C CA . MET A 1 113 ? 14.089 10.881 -17.482 1.00 51.72 113 MET A CA 1
ATOM 907 C C . MET A 1 113 ? 14.906 12.146 -17.805 1.00 51.72 113 MET A C 1
ATOM 909 O O . MET A 1 113 ? 16.029 12.030 -18.289 1.00 51.72 113 MET A O 1
ATOM 913 N N . HIS A 1 114 ? 14.353 13.346 -17.608 1.00 47.72 114 HIS A N 1
ATOM 914 C CA . HIS A 1 114 ? 15.018 14.618 -17.909 1.00 47.72 114 HIS A CA 1
ATOM 915 C C . HIS A 1 114 ? 15.416 15.412 -16.659 1.00 47.72 114 HIS A C 1
ATOM 917 O O . HIS A 1 114 ? 16.099 16.426 -16.789 1.00 47.72 114 HIS A O 1
ATOM 923 N N . SER A 1 115 ? 15.063 14.937 -15.460 1.00 44.94 115 SER A N 1
ATOM 924 C CA . SER A 1 115 ? 15.518 15.539 -14.207 1.00 44.94 115 SER A CA 1
ATOM 925 C C . SER A 1 115 ? 16.708 14.769 -13.618 1.00 44.94 115 SER A C 1
ATOM 927 O O . SER A 1 115 ? 16.600 13.557 -13.407 1.00 44.94 115 SER A O 1
ATOM 929 N N . PRO A 1 116 ? 17.820 15.444 -13.266 1.00 46.50 116 PRO A N 1
ATOM 930 C CA . PRO A 1 116 ? 18.964 14.819 -12.599 1.00 46.50 116 PRO A CA 1
ATOM 931 C C . PRO A 1 116 ? 18.639 14.311 -11.183 1.00 46.50 116 PRO A C 1
ATOM 933 O O . PRO A 1 116 ? 19.441 13.585 -10.604 1.00 46.50 116 PRO A O 1
ATOM 936 N N . THR A 1 117 ? 17.469 14.656 -10.629 1.00 51.81 117 THR A N 1
ATOM 937 C CA . THR A 1 117 ? 16.997 14.188 -9.314 1.00 51.81 117 THR A CA 1
ATOM 938 C C . THR A 1 117 ? 16.122 12.933 -9.361 1.00 51.81 117 THR A C 1
ATOM 940 O O . THR A 1 117 ? 15.650 12.521 -8.313 1.00 51.81 117 THR A O 1
ATOM 943 N N . GLY A 1 118 ? 15.930 12.311 -10.536 1.00 56.50 118 GLY A N 1
ATOM 944 C CA . GLY A 1 118 ? 15.493 10.915 -10.681 1.00 56.50 118 GLY A CA 1
ATOM 945 C C . GLY A 1 118 ? 14.221 10.518 -9.921 1.00 56.50 118 GLY A C 1
ATOM 946 O O . GLY A 1 118 ? 14.280 10.089 -8.781 1.00 56.50 118 GLY A O 1
ATOM 947 N N . SER A 1 119 ? 13.076 10.532 -10.606 1.00 61.34 119 SER A N 1
ATOM 948 C CA . SER A 1 119 ? 11.747 10.110 -10.116 1.00 61.34 119 SER A CA 1
ATOM 949 C C . SER A 1 119 ? 11.207 10.802 -8.851 1.00 61.34 119 SER A C 1
ATOM 951 O O . SER A 1 119 ? 11.806 10.740 -7.784 1.00 61.34 119 SER A O 1
ATOM 953 N N . TYR A 1 120 ? 10.020 11.413 -8.942 1.00 67.81 120 TYR A N 1
ATOM 954 C CA . TYR A 1 120 ? 9.366 12.030 -7.781 1.00 67.81 120 TYR A CA 1
ATOM 955 C C . TYR A 1 120 ? 8.098 11.278 -7.369 1.00 67.81 120 TYR A C 1
ATOM 957 O O . TYR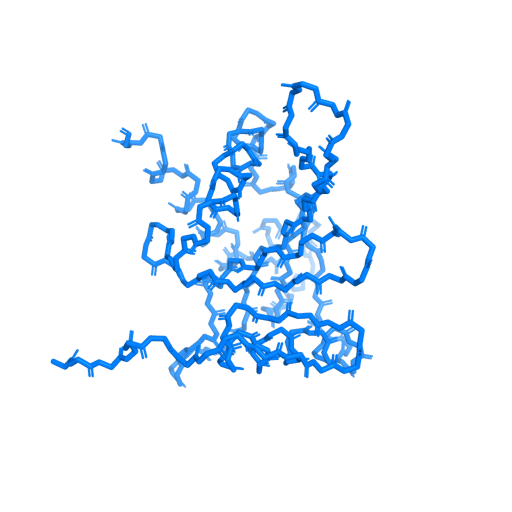 A 1 120 ? 7.264 10.892 -8.197 1.00 67.81 120 TYR A O 1
ATOM 965 N N . THR A 1 121 ? 7.944 11.093 -6.061 1.00 64.69 121 THR A N 1
ATOM 966 C CA . THR A 1 121 ? 6.761 10.496 -5.443 1.00 64.69 121 THR A CA 1
ATOM 967 C C . THR A 1 121 ? 5.714 11.571 -5.210 1.00 64.69 121 THR A C 1
ATOM 969 O O . THR A 1 121 ? 5.975 12.563 -4.537 1.00 64.69 121 THR A O 1
ATOM 972 N N . CYS A 1 122 ? 4.517 11.403 -5.764 1.00 68.81 122 CYS A N 1
ATOM 973 C CA . CYS A 1 122 ? 3.540 12.493 -5.807 1.00 68.81 122 CYS A CA 1
ATOM 974 C C . CYS A 1 122 ? 2.420 12.378 -4.767 1.00 68.81 122 CYS A C 1
ATOM 976 O O . CYS A 1 122 ? 1.868 13.398 -4.361 1.00 68.81 122 CYS A O 1
ATOM 978 N N . ASN A 1 123 ? 2.037 11.165 -4.350 1.00 82.88 123 ASN A N 1
ATOM 979 C CA . ASN A 1 123 ? 0.892 10.984 -3.458 1.00 82.88 123 ASN A CA 1
ATOM 980 C C . ASN A 1 123 ? 0.894 9.608 -2.778 1.00 82.88 123 ASN A C 1
ATOM 982 O O . ASN A 1 123 ? 0.931 8.590 -3.472 1.00 82.88 123 ASN A O 1
ATOM 986 N N . LEU A 1 124 ? 0.758 9.592 -1.449 1.00 90.19 124 LEU A N 1
ATOM 987 C CA . LEU A 1 124 ? 0.398 8.413 -0.663 1.00 90.19 124 LEU A CA 1
ATOM 988 C C . LEU A 1 124 ? -1.106 8.435 -0.379 1.00 90.19 124 LEU A C 1
ATOM 990 O O . LEU A 1 124 ? -1.656 9.395 0.163 1.00 90.19 124 LEU A O 1
ATOM 994 N N . ALA A 1 125 ? -1.789 7.343 -0.696 1.00 91.75 125 ALA A N 1
ATOM 995 C CA . ALA A 1 125 ? -3.182 7.141 -0.331 1.00 91.75 125 ALA A CA 1
ATOM 996 C C . ALA A 1 125 ? -3.363 5.785 0.345 1.00 91.75 125 ALA A C 1
ATOM 998 O O . ALA A 1 125 ? -2.855 4.777 -0.136 1.00 91.75 125 ALA A O 1
ATOM 999 N N . ILE A 1 126 ? -4.129 5.759 1.431 1.00 94.69 126 ILE A N 1
ATOM 1000 C CA . ILE A 1 126 ? -4.446 4.536 2.167 1.00 94.69 126 ILE A CA 1
ATOM 1001 C C . ILE A 1 126 ? -5.898 4.181 1.869 1.00 94.69 126 ILE A C 1
ATOM 1003 O O . ILE A 1 126 ? -6.778 5.048 1.897 1.00 94.69 126 ILE A O 1
ATOM 1007 N N . PHE A 1 127 ? -6.144 2.914 1.567 1.00 94.12 127 PHE A N 1
ATOM 1008 C CA . PHE A 1 127 ? -7.469 2.392 1.273 1.00 94.12 127 PHE A CA 1
ATOM 1009 C C . PHE A 1 127 ? -7.765 1.189 2.154 1.00 94.12 127 PHE A C 1
ATOM 1011 O O . PHE A 1 127 ? -6.868 0.413 2.485 1.00 94.12 127 PHE A O 1
ATOM 1018 N N . THR A 1 128 ? -9.032 1.043 2.524 1.00 94.94 128 THR A N 1
ATOM 1019 C CA . THR A 1 128 ? -9.488 -0.072 3.346 1.00 94.94 128 THR A CA 1
ATOM 1020 C C . THR A 1 128 ? -10.916 -0.477 3.019 1.00 94.94 128 THR A C 1
ATOM 1022 O O . THR A 1 128 ? -11.749 0.359 2.664 1.00 94.94 128 THR A O 1
ATOM 1025 N N . MET A 1 129 ? -11.177 -1.773 3.156 1.00 93.56 129 MET A N 1
ATOM 1026 C CA . MET A 1 129 ? -12.507 -2.381 3.172 1.00 93.56 129 MET A CA 1
ATOM 1027 C C . MET A 1 129 ? -12.963 -2.732 4.594 1.00 93.56 129 MET A C 1
ATOM 1029 O O . MET A 1 129 ? -13.993 -3.378 4.768 1.00 93.56 129 MET A O 1
ATOM 1033 N N . GLU A 1 130 ? -12.204 -2.335 5.620 1.00 94.31 130 GLU A N 1
ATOM 1034 C CA . GLU A 1 130 ? -12.618 -2.493 7.009 1.00 94.31 130 GLU A CA 1
ATOM 1035 C C . GLU A 1 130 ? -13.987 -1.820 7.225 1.00 94.31 130 GLU A C 1
ATOM 1037 O O . GLU A 1 130 ? -14.143 -0.631 6.917 1.00 94.31 130 GLU A O 1
ATOM 1042 N N . PRO A 1 131 ? -14.982 -2.541 7.777 1.00 92.06 131 PRO A N 1
ATOM 1043 C CA . PRO A 1 131 ? -16.266 -1.947 8.105 1.00 92.06 131 PRO A CA 1
ATOM 1044 C C . PRO A 1 131 ? -16.094 -0.756 9.045 1.00 92.06 131 PRO A C 1
ATOM 1046 O O . PRO A 1 131 ? -15.448 -0.848 10.090 1.00 92.06 131 PRO A O 1
ATOM 1049 N N . ARG A 1 132 ? -16.699 0.376 8.681 1.00 91.88 132 ARG A N 1
ATOM 1050 C CA . ARG A 1 132 ? -16.628 1.595 9.485 1.00 91.88 132 ARG A CA 1
ATOM 1051 C C . ARG A 1 132 ? -17.287 1.379 10.848 1.00 91.88 132 ARG A C 1
ATOM 1053 O O . ARG A 1 132 ? -18.474 1.066 10.921 1.00 91.88 132 ARG A O 1
ATOM 1060 N N . VAL A 1 133 ? -16.578 1.719 11.922 1.00 92.88 133 VAL A N 1
ATOM 1061 C CA . VAL A 1 133 ? -17.184 1.839 13.256 1.00 92.88 133 VAL A CA 1
ATOM 1062 C C . VAL A 1 133 ? -18.125 3.053 13.294 1.00 92.88 133 VAL A C 1
ATOM 1064 O O . VAL A 1 133 ? -17.712 4.202 13.074 1.00 92.88 133 VAL A O 1
ATOM 1067 N N . ALA A 1 134 ? -19.409 2.804 13.558 1.00 90.88 134 ALA A N 1
ATOM 1068 C CA . ALA A 1 134 ? -20.446 3.832 13.601 1.00 90.88 134 ALA A CA 1
ATOM 1069 C C . ALA A 1 134 ? -20.192 4.877 14.706 1.00 90.88 134 ALA A C 1
ATOM 1071 O O . ALA A 1 134 ? -19.594 4.596 15.744 1.00 90.88 134 ALA A O 1
ATOM 1072 N N . GLY A 1 135 ? -20.628 6.119 14.471 1.00 89.06 135 GLY A N 1
ATOM 1073 C CA . GLY A 1 135 ? -20.537 7.210 15.452 1.00 89.06 135 GLY A CA 1
ATOM 1074 C C . GLY A 1 135 ? -19.133 7.790 15.686 1.00 89.06 135 GLY A C 1
ATOM 1075 O O . GLY A 1 135 ? -18.992 8.753 16.437 1.00 89.06 135 GLY A O 1
ATOM 1076 N N . LYS A 1 136 ? -18.087 7.260 15.040 1.00 92.88 136 LYS A N 1
ATOM 1077 C CA . LYS A 1 136 ? -16.712 7.773 15.163 1.00 92.88 136 LYS A CA 1
ATOM 1078 C C . LYS A 1 136 ? -16.388 8.835 14.109 1.00 92.88 136 LYS A C 1
ATOM 1080 O O . LYS A 1 136 ? -16.835 8.742 12.957 1.00 92.88 136 LYS A O 1
ATOM 1085 N N . ARG A 1 137 ? -15.600 9.841 14.520 1.00 84.94 137 ARG A N 1
ATOM 1086 C CA . ARG A 1 137 ? -15.209 10.996 13.691 1.00 84.94 137 ARG A CA 1
ATOM 1087 C C . ARG A 1 137 ? -13.845 10.808 13.017 1.00 84.94 137 ARG A C 1
ATOM 1089 O O . ARG A 1 137 ? -13.775 10.925 11.798 1.00 84.94 137 ARG A O 1
ATOM 1096 N N . SER A 1 138 ? -12.785 10.478 13.759 1.00 91.06 138 SER A N 1
ATOM 1097 C CA . SER A 1 138 ? -11.438 10.327 13.176 1.00 91.06 138 SER A CA 1
ATOM 1098 C C . SER A 1 138 ? -11.298 9.027 12.379 1.00 91.06 138 SER A C 1
ATOM 1100 O O . SER A 1 138 ? -11.940 8.029 12.717 1.00 91.06 138 SER A O 1
ATOM 1102 N N . ALA A 1 139 ? -10.475 8.995 11.320 1.00 87.94 139 ALA A N 1
ATOM 1103 C CA . ALA A 1 139 ? -10.208 7.737 10.612 1.00 87.94 139 ALA A CA 1
ATOM 1104 C C . ALA A 1 139 ? -9.602 6.669 11.529 1.00 87.94 139 ALA A C 1
ATOM 1106 O O . ALA A 1 139 ? -10.037 5.523 11.465 1.00 87.94 139 ALA A O 1
ATOM 1107 N N . ALA A 1 140 ? -8.714 7.061 12.450 1.00 90.38 140 ALA A N 1
ATOM 1108 C CA . ALA A 1 140 ? -8.123 6.151 13.430 1.00 90.38 140 ALA A CA 1
ATOM 1109 C C . ALA A 1 140 ? -9.162 5.379 14.262 1.00 90.38 140 ALA A C 1
ATOM 1111 O O . ALA A 1 140 ? -8.960 4.218 14.598 1.00 90.38 140 ALA A O 1
ATOM 1112 N N . GLN A 1 141 ? -10.294 6.014 14.580 1.00 92.81 141 GLN A N 1
ATOM 1113 C CA . GLN A 1 141 ? -11.388 5.381 15.319 1.00 92.81 141 GLN A CA 1
ATOM 1114 C C . GLN A 1 141 ? -12.402 4.678 14.411 1.00 92.81 141 GLN A C 1
ATOM 1116 O O . GLN A 1 141 ? -13.064 3.743 14.850 1.00 92.81 141 GLN A O 1
ATOM 1121 N N . ARG A 1 142 ? -12.573 5.156 13.173 1.00 94.75 142 ARG A N 1
ATOM 1122 C CA . ARG A 1 142 ? -13.479 4.552 12.186 1.00 94.75 142 ARG A CA 1
ATOM 1123 C C . ARG A 1 142 ? -12.936 3.232 11.642 1.00 94.75 142 ARG A C 1
ATOM 1125 O O . ARG A 1 142 ? -13.743 2.350 11.372 1.00 94.75 142 ARG A O 1
ATOM 1132 N N . PHE A 1 143 ? -11.613 3.131 11.503 1.00 96.00 143 PHE A N 1
ATOM 1133 C CA . PHE A 1 143 ? -10.886 2.005 10.909 1.00 96.00 143 PHE A CA 1
ATOM 1134 C C . PHE A 1 143 ? -9.689 1.609 11.794 1.00 96.00 143 PHE A C 1
ATOM 1136 O O . PHE A 1 143 ? -8.527 1.845 11.432 1.00 96.00 143 PHE A O 1
ATOM 1143 N N . PRO A 1 144 ? -9.947 1.102 13.012 1.00 95.31 144 PRO A N 1
ATOM 1144 C CA . PRO A 1 144 ? -8.897 0.824 13.986 1.00 95.31 144 PRO A CA 1
ATOM 1145 C C . PRO A 1 144 ? -7.920 -0.262 13.520 1.00 95.31 144 PRO A C 1
ATOM 1147 O O . PRO A 1 144 ? -6.717 -0.101 13.732 1.00 95.31 144 PRO A O 1
ATOM 1150 N N . ARG A 1 145 ? -8.384 -1.326 12.844 1.00 96.06 145 ARG A N 1
ATOM 1151 C CA . ARG A 1 145 ? -7.502 -2.413 12.379 1.00 96.06 145 ARG A CA 1
ATOM 1152 C C . ARG A 1 145 ? -6.571 -1.926 11.274 1.00 96.06 145 ARG A C 1
ATOM 1154 O O . ARG A 1 145 ? -5.367 -2.148 11.343 1.00 96.06 145 ARG A O 1
ATOM 1161 N N . THR A 1 146 ? -7.103 -1.175 10.312 1.00 96.44 146 THR A N 1
ATOM 1162 C CA . THR A 1 146 ? -6.319 -0.526 9.249 1.00 96.44 146 THR A CA 1
ATOM 1163 C C . THR A 1 146 ? -5.276 0.415 9.836 1.00 96.44 146 THR A C 1
ATOM 1165 O O . THR A 1 146 ? -4.113 0.394 9.443 1.00 96.44 146 THR A O 1
ATOM 1168 N N . THR A 1 147 ? -5.681 1.236 10.803 1.00 95.56 147 THR A N 1
ATOM 1169 C CA . THR A 1 147 ? -4.787 2.203 11.447 1.00 95.56 147 THR A CA 1
ATOM 1170 C C . THR A 1 147 ? -3.649 1.512 12.184 1.00 95.56 147 THR A C 1
ATOM 1172 O O . THR A 1 147 ? -2.505 1.949 12.086 1.00 95.56 147 THR A O 1
ATOM 1175 N N . MET A 1 148 ? -3.946 0.418 12.884 1.00 95.38 148 MET A N 1
ATOM 1176 C CA . MET A 1 148 ? -2.940 -0.399 13.556 1.00 95.38 148 MET A CA 1
ATOM 1177 C C . MET A 1 148 ? -1.943 -1.000 12.558 1.00 95.38 148 MET A C 1
ATOM 1179 O O . MET A 1 148 ? -0.744 -0.894 12.788 1.00 95.38 148 MET A O 1
ATOM 1183 N N . LEU A 1 149 ? -2.412 -1.552 11.431 1.00 95.25 149 LEU A N 1
ATOM 1184 C CA . LEU A 1 149 ? -1.539 -2.094 10.378 1.00 95.25 149 LEU A CA 1
ATOM 1185 C C . LEU A 1 149 ? -0.595 -1.028 9.805 1.00 95.25 149 LEU A C 1
ATOM 1187 O O . LEU A 1 149 ? 0.594 -1.283 9.624 1.00 95.25 149 LEU A O 1
ATOM 1191 N N . VAL A 1 150 ? -1.114 0.175 9.541 1.00 94.69 150 VAL A N 1
ATOM 1192 C CA . VAL A 1 150 ? -0.307 1.291 9.028 1.00 94.69 150 VAL A CA 1
ATOM 1193 C C . VAL A 1 150 ? 0.737 1.727 10.052 1.00 94.69 150 VAL A C 1
ATOM 1195 O O . VAL A 1 150 ? 1.895 1.905 9.690 1.00 94.69 150 VAL A O 1
ATOM 1198 N N . ARG A 1 151 ? 0.354 1.876 11.325 1.00 93.44 151 ARG A N 1
ATOM 1199 C CA . ARG A 1 151 ? 1.287 2.272 12.389 1.00 93.44 151 ARG A CA 1
ATOM 1200 C C . ARG A 1 151 ? 2.369 1.231 12.610 1.00 93.44 151 ARG A C 1
ATOM 1202 O O . ARG A 1 151 ? 3.531 1.589 12.556 1.00 93.44 151 ARG A O 1
ATOM 1209 N N . ALA A 1 152 ? 2.002 -0.045 12.720 1.00 92.44 152 ALA A N 1
ATOM 1210 C CA . ALA A 1 152 ? 2.970 -1.131 12.844 1.00 92.44 152 ALA A CA 1
ATOM 1211 C C . ALA A 1 152 ? 3.981 -1.128 11.686 1.00 92.44 152 ALA A C 1
ATOM 1213 O O . ALA A 1 152 ? 5.167 -1.353 11.902 1.00 92.44 152 ALA A O 1
ATOM 1214 N N . LYS A 1 153 ? 3.530 -0.819 10.461 1.00 91.50 153 LYS A N 1
ATOM 1215 C CA . LYS A 1 153 ? 4.424 -0.684 9.307 1.00 91.50 153 LYS A CA 1
ATOM 1216 C C . LYS A 1 153 ? 5.378 0.504 9.444 1.00 91.50 153 LYS A C 1
ATOM 1218 O O . LYS A 1 153 ? 6.563 0.349 9.190 1.00 91.50 153 LYS A O 1
ATOM 1223 N N . VAL A 1 154 ? 4.856 1.667 9.825 1.00 90.38 154 VAL A N 1
ATOM 1224 C CA . VAL A 1 154 ? 5.638 2.900 10.006 1.00 90.38 154 VAL A CA 1
ATOM 1225 C C . VAL A 1 154 ? 6.640 2.773 11.154 1.00 90.38 154 VAL A C 1
ATOM 1227 O O . VAL A 1 154 ? 7.764 3.248 11.035 1.00 90.38 154 VAL A O 1
ATOM 1230 N N . ASP A 1 155 ? 6.239 2.149 12.257 1.00 88.00 155 ASP A N 1
ATOM 1231 C CA . ASP A 1 155 ? 7.069 2.009 13.450 1.00 88.00 155 ASP A CA 1
ATOM 1232 C C . ASP A 1 155 ? 8.212 1.017 13.202 1.00 88.00 155 ASP A C 1
ATOM 1234 O O . ASP A 1 155 ? 9.353 1.331 13.526 1.00 88.00 155 ASP A O 1
ATOM 1238 N N . ALA A 1 156 ? 7.949 -0.099 12.510 1.00 86.38 156 ALA A N 1
ATOM 1239 C CA . ALA A 1 156 ? 8.993 -1.044 12.108 1.00 86.38 156 ALA A CA 1
ATOM 1240 C C . ALA A 1 156 ? 10.098 -0.387 11.255 1.00 86.38 156 ALA A C 1
ATOM 1242 O O . ALA A 1 156 ? 11.260 -0.746 11.381 1.00 86.38 156 ALA A O 1
ATOM 1243 N N . MET A 1 157 ? 9.770 0.625 10.441 1.00 80.12 157 MET A N 1
ATOM 1244 C CA . MET A 1 157 ? 10.775 1.364 9.660 1.00 80.12 157 MET A CA 1
ATOM 1245 C C . MET A 1 157 ? 11.700 2.248 10.503 1.00 80.12 157 MET A C 1
ATOM 1247 O O . MET A 1 157 ? 12.711 2.716 9.992 1.00 80.12 157 MET A O 1
ATOM 1251 N N . ARG A 1 158 ? 11.310 2.604 11.731 1.00 69.12 158 ARG A N 1
ATOM 1252 C CA . ARG A 1 158 ? 12.141 3.441 12.610 1.00 69.12 158 ARG A CA 1
ATOM 1253 C C . ARG A 1 158 ? 13.180 2.628 13.369 1.00 69.12 158 ARG A C 1
ATOM 1255 O O . ARG A 1 158 ? 14.110 3.217 13.912 1.00 69.12 158 ARG A O 1
ATOM 1262 N N . GLU A 1 159 ? 12.971 1.321 13.456 1.00 62.22 159 GLU A N 1
ATOM 1263 C CA . GLU A 1 159 ? 13.846 0.382 14.158 1.00 62.22 159 GLU A CA 1
ATOM 1264 C C . GLU A 1 159 ? 14.904 -0.245 13.226 1.00 62.22 159 GLU A C 1
ATOM 1266 O O . GLU A 1 159 ? 15.848 -0.858 13.723 1.00 62.22 159 GLU A O 1
ATOM 1271 N N . GLU A 1 160 ? 14.767 -0.060 11.906 1.00 56.97 160 GLU A N 1
ATOM 1272 C CA . GLU A 1 160 ? 15.718 -0.453 10.845 1.00 56.97 160 GLU A CA 1
ATOM 1273 C C . GLU A 1 160 ? 16.674 0.691 10.465 1.00 56.97 160 GLU A C 1
ATOM 1275 O O . GLU A 1 160 ? 17.877 0.401 10.264 1.00 56.97 160 GLU A O 1
#

Sequence (160 aa):
DKLNESDPPITYKRNLAASFTDMCFYSIFKDIKATHLFVYRVAPHEVMTQAAHEQVMEQLNQLTVRLGSMWGGSRLVHVWTKRRECTTVVVLCGDKAIDEFAAWMRVTTFSDMHSPTGSYTCNLAIFTMEPRVAGKRSAAQRFPRTTMLVRAKVDAMREE

pLDDT: mean 83.43, std 13.33, range [35.94, 96.44]

Secondary structure (DSSP, 8-state):
----S-PPPEEETTEEESSHHHHHHHHHHHHHHHH-TT-EEE-GGGTS-HHHHHHHHHHHHHHHHHT-SEETTEEEEEEEETTSEEEEEEEEE-SSTT-SS-EEEEEEEE--TT-TT--EEEEEEEEE-PPPPTT--SHHHHSHHHHHHHHHHHHHHHH-

Radius of gyration: 15.82 Å; chains: 1; bounding box: 40×39×38 Å

Foldseek 3Di:
DPDDPAAPWDDDDFKIWRGPVLVVVVVVVVVCVVPDPQKDKAACVLQDPPVLVVVVLVVVQVCLVVVPQDAPRWGWRWMAGNQQKIKIKTWLFDPDPPTPWTKIKIWIWHADPPDPVGIDIDDIIIIISAQFDPPDDGPCNRRVVNSVSVVVRSVVVVVD